Protein AF-A0A6N9DJT8-F1 (afdb_monomer_lite)

Foldseek 3Di:
DFEEEEAEPQPPDDPVCLVVVLLVVVLCCVPPVVVYHYDYLSVVQVVVCPVHHDPDPVSVVVSVVVSVVSLLPGQEYEYEYLACDPVNVVSVVVSVVHPHQAYEYEHEPVSVVPHPPDPVVVVVVPDPRYHYYYDYVVSSVNDPPPD

Structure (mmCIF, N/CA/C/O backbone):
data_AF-A0A6N9DJT8-F1
#
_entry.id   AF-A0A6N9DJT8-F1
#
loop_
_atom_site.group_PDB
_atom_site.id
_atom_site.type_symbol
_atom_site.label_atom_id
_atom_site.label_alt_id
_atom_site.label_comp_id
_atom_site.label_asym_id
_atom_site.label_entity_id
_atom_site.label_seq_id
_atom_site.pdbx_PDB_ins_code
_atom_site.Cartn_x
_atom_site.Cartn_y
_atom_site.Cartn_z
_atom_site.occupancy
_atom_site.B_iso_or_equiv
_atom_site.auth_seq_id
_atom_site.auth_comp_id
_atom_site.auth_asym_id
_atom_site.auth_atom_id
_atom_site.pdbx_PDB_model_num
ATOM 1 N N . MET A 1 1 ? -11.406 -13.172 7.571 1.00 85.88 1 MET A N 1
ATOM 2 C CA . MET A 1 1 ? -10.216 -12.304 7.675 1.00 85.88 1 MET A CA 1
ATOM 3 C C . MET A 1 1 ? -10.362 -11.208 6.632 1.00 85.88 1 MET A C 1
ATOM 5 O O . MET A 1 1 ? -10.721 -11.556 5.513 1.00 85.88 1 MET A O 1
ATOM 9 N N . LYS A 1 2 ? -10.210 -9.926 6.994 1.00 93.69 2 LYS A N 1
ATOM 10 C CA . LYS A 1 2 ? -10.339 -8.815 6.030 1.00 93.69 2 LYS A CA 1
ATOM 11 C C . LYS A 1 2 ? -9.123 -8.777 5.111 1.00 93.69 2 LYS A C 1
ATOM 13 O O . LYS A 1 2 ? -8.005 -8.956 5.590 1.00 93.69 2 LYS A O 1
ATOM 18 N N . ARG A 1 3 ? -9.355 -8.549 3.820 1.00 96.12 3 ARG A N 1
ATOM 19 C CA . ARG A 1 3 ? -8.317 -8.419 2.794 1.00 96.12 3 ARG A CA 1
ATOM 20 C C . ARG A 1 3 ? -7.963 -6.953 2.616 1.00 96.12 3 ARG A C 1
ATOM 22 O O . ARG A 1 3 ? -8.839 -6.136 2.332 1.00 96.12 3 ARG A O 1
ATOM 29 N N . VAL A 1 4 ? -6.688 -6.632 2.778 1.00 94.94 4 VAL A N 1
ATOM 30 C CA . VAL A 1 4 ? -6.171 -5.270 2.686 1.00 94.94 4 VAL A CA 1
ATOM 31 C C . VAL A 1 4 ? -5.173 -5.172 1.550 1.00 94.94 4 VAL A C 1
ATOM 33 O O . VAL A 1 4 ? -4.179 -5.898 1.519 1.00 94.94 4 VAL A O 1
ATOM 36 N N . TYR A 1 5 ? -5.392 -4.205 0.667 1.00 92.19 5 TYR A N 1
ATOM 37 C CA . TYR A 1 5 ? -4.366 -3.743 -0.256 1.00 92.19 5 TYR A CA 1
ATOM 38 C C . TYR A 1 5 ? -3.589 -2.598 0.397 1.00 92.19 5 TYR A C 1
ATOM 40 O O . TYR A 1 5 ? -4.166 -1.550 0.686 1.00 92.19 5 TYR A O 1
ATOM 48 N N . LEU A 1 6 ? -2.290 -2.778 0.641 1.00 90.44 6 LEU A N 1
ATOM 49 C CA . LEU A 1 6 ? -1.404 -1.738 1.167 1.00 90.44 6 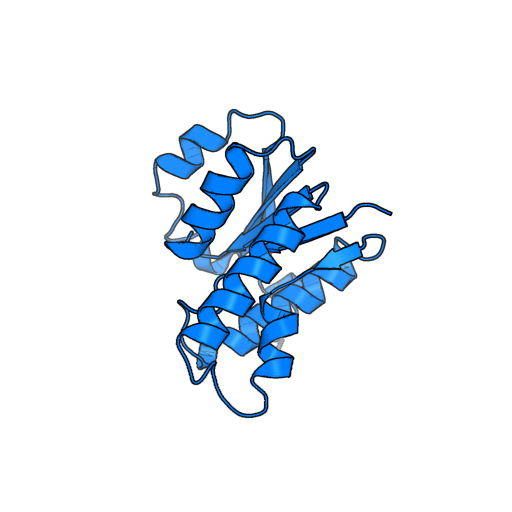LEU A CA 1
ATOM 50 C C . LEU A 1 6 ? -0.614 -1.093 0.020 1.00 90.44 6 LEU A C 1
ATOM 52 O O . LEU A 1 6 ? 0.435 -1.597 -0.382 1.00 90.44 6 LEU A O 1
ATOM 56 N N . ALA A 1 7 ? -1.123 0.025 -0.489 1.00 83.38 7 ALA A N 1
ATOM 57 C CA . ALA A 1 7 ? -0.527 0.824 -1.552 1.00 83.38 7 ALA A CA 1
ATOM 58 C C . ALA A 1 7 ? 0.638 1.683 -1.043 1.00 83.38 7 ALA A C 1
ATOM 60 O O . ALA A 1 7 ? 0.524 2.370 -0.025 1.00 83.38 7 ALA A O 1
ATOM 61 N N . THR A 1 8 ? 1.733 1.702 -1.803 1.00 77.38 8 THR A N 1
ATOM 62 C CA . THR A 1 8 ? 2.935 2.504 -1.524 1.00 77.38 8 THR A CA 1
ATOM 63 C C . THR A 1 8 ? 3.670 2.866 -2.809 1.00 77.38 8 THR A C 1
ATOM 65 O O . THR A 1 8 ? 3.669 2.069 -3.751 1.00 77.38 8 THR A O 1
ATOM 68 N N . PRO A 1 9 ? 4.393 3.993 -2.851 1.00 66.38 9 PRO A N 1
ATOM 69 C CA . PRO A 1 9 ? 5.170 4.367 -4.023 1.00 66.38 9 PRO A CA 1
ATOM 70 C C . PRO A 1 9 ? 6.478 3.574 -4.085 1.00 66.38 9 PRO A C 1
ATOM 72 O O . PRO A 1 9 ? 7.450 3.967 -3.453 1.00 66.38 9 PRO A O 1
ATOM 75 N N . ILE A 1 10 ? 6.542 2.472 -4.838 1.00 64.00 10 ILE A N 1
ATOM 76 C CA . ILE A 1 10 ? 7.817 1.743 -4.998 1.00 64.00 10 ILE A CA 1
ATOM 77 C C . ILE A 1 10 ? 8.560 2.083 -6.295 1.00 64.00 10 ILE A C 1
ATOM 79 O O . ILE A 1 10 ? 9.787 2.155 -6.311 1.00 64.00 10 ILE A O 1
ATOM 83 N N . THR A 1 11 ? 7.840 2.356 -7.385 1.00 60.59 11 THR A N 1
ATOM 84 C CA . THR A 1 11 ? 8.452 2.612 -8.700 1.00 60.59 11 THR A CA 1
ATOM 85 C C . THR A 1 11 ? 8.897 4.061 -8.887 1.00 60.59 11 THR A C 1
ATOM 87 O O . THR A 1 11 ? 9.850 4.315 -9.615 1.00 60.59 11 THR A O 1
ATOM 90 N N . SER A 1 12 ? 8.250 5.008 -8.203 1.00 56.66 12 SER A N 1
ATOM 91 C CA . SER A 1 12 ? 8.488 6.452 -8.340 1.00 56.66 12 SER A CA 1
ATOM 92 C C . SER A 1 12 ? 9.453 7.040 -7.304 1.00 56.66 12 SER A C 1
ATOM 94 O O . SER A 1 12 ? 9.646 8.253 -7.281 1.00 56.66 12 SER A O 1
ATOM 96 N N . VAL A 1 13 ? 10.023 6.214 -6.423 1.00 60.72 13 VAL A N 1
ATOM 97 C CA . VAL A 1 13 ? 10.958 6.647 -5.372 1.00 60.72 13 VAL A CA 1
ATOM 98 C C . VAL A 1 13 ? 12.381 6.162 -5.667 1.00 60.72 13 VAL A C 1
ATOM 100 O O . VAL A 1 13 ? 12.546 5.058 -6.209 1.00 60.72 13 VAL A O 1
ATOM 103 N N . PRO A 1 14 ? 13.411 6.950 -5.297 1.00 63.53 14 PRO A N 1
ATOM 104 C CA . PRO A 1 14 ? 14.802 6.519 -5.377 1.00 63.53 14 PRO A CA 1
ATOM 105 C C . PRO A 1 14 ? 15.029 5.202 -4.632 1.00 63.53 14 PRO A C 1
ATOM 107 O O . PRO A 1 14 ? 14.429 4.963 -3.585 1.00 63.53 14 PRO A O 1
ATOM 110 N N . GLU A 1 15 ? 15.941 4.371 -5.133 1.00 67.38 15 GLU A N 1
ATOM 111 C CA . GLU A 1 15 ? 16.289 3.079 -4.525 1.00 67.38 15 GLU A CA 1
ATOM 112 C C . GLU A 1 15 ? 16.686 3.209 -3.047 1.00 67.38 15 GLU A C 1
ATOM 114 O O . GLU A 1 15 ? 16.226 2.438 -2.206 1.00 67.38 15 GLU A O 1
ATOM 119 N N . THR A 1 16 ? 17.423 4.271 -2.707 1.00 65.62 16 THR A N 1
ATOM 120 C CA . THR A 1 16 ? 17.825 4.611 -1.333 1.00 65.62 16 THR A CA 1
ATOM 121 C C . THR A 1 16 ? 16.647 4.831 -0.377 1.00 65.62 16 THR A C 1
ATOM 123 O O . THR A 1 16 ? 16.818 4.732 0.834 1.00 65.62 16 THR A O 1
ATOM 126 N N . GLN A 1 17 ? 15.447 5.108 -0.896 1.00 69.50 17 GLN A N 1
ATOM 127 C CA . GLN A 1 17 ? 14.220 5.285 -0.114 1.00 69.50 17 GLN A CA 1
ATOM 128 C C . GLN A 1 17 ? 13.315 4.042 -0.126 1.00 69.50 17 GLN A C 1
ATOM 130 O O . GLN A 1 17 ? 12.467 3.906 0.759 1.00 69.50 17 GLN A O 1
ATOM 135 N N . ARG A 1 18 ? 13.500 3.108 -1.072 1.00 73.81 18 ARG A N 1
ATOM 136 C CA . ARG A 1 18 ? 12.674 1.889 -1.189 1.00 73.81 18 ARG A CA 1
ATOM 137 C C . ARG A 1 18 ? 12.787 1.006 0.045 1.00 73.81 18 ARG A C 1
ATOM 139 O O . ARG A 1 18 ? 11.766 0.610 0.596 1.00 73.81 18 ARG A O 1
ATOM 146 N N . GLN A 1 19 ? 14.005 0.779 0.534 1.00 75.19 19 GLN A N 1
ATOM 147 C CA . GLN A 1 19 ? 14.235 -0.032 1.735 1.00 75.19 19 GLN A CA 1
ATOM 148 C C . GLN A 1 19 ? 13.543 0.554 2.973 1.00 75.19 19 GLN A C 1
ATOM 150 O O . GLN A 1 19 ? 12.990 -0.181 3.790 1.00 75.19 19 GLN A O 1
ATOM 155 N N . THR A 1 20 ? 13.522 1.882 3.101 1.00 76.12 20 THR A N 1
ATOM 156 C CA . THR A 1 20 ? 12.803 2.573 4.178 1.00 76.12 20 THR A CA 1
ATOM 157 C C . THR A 1 20 ? 11.295 2.344 4.074 1.00 76.12 20 THR A C 1
ATOM 159 O O . THR A 1 20 ? 10.658 2.002 5.067 1.00 76.12 20 THR A O 1
ATOM 162 N N . ILE A 1 21 ? 10.728 2.452 2.869 1.00 77.56 21 ILE A N 1
ATOM 163 C CA . ILE A 1 21 ? 9.299 2.208 2.620 1.00 77.56 21 ILE A CA 1
ATOM 164 C C . ILE A 1 21 ? 8.924 0.751 2.907 1.00 77.56 21 ILE A C 1
ATOM 166 O O . ILE A 1 21 ? 7.918 0.501 3.567 1.00 77.56 21 ILE A O 1
ATOM 170 N N . VAL A 1 22 ? 9.740 -0.212 2.476 1.00 81.31 22 VAL A N 1
ATOM 171 C CA . VAL A 1 22 ? 9.521 -1.642 2.749 1.00 81.31 22 VAL A CA 1
ATOM 172 C C . VAL A 1 22 ? 9.532 -1.915 4.255 1.00 81.31 22 VAL A C 1
ATOM 174 O O . VAL A 1 22 ? 8.623 -2.568 4.771 1.00 81.31 22 VAL A O 1
ATOM 177 N N . ARG A 1 23 ? 10.493 -1.343 4.996 1.00 80.44 23 ARG A N 1
ATOM 178 C CA . ARG A 1 23 ? 10.528 -1.431 6.468 1.00 80.44 23 ARG A CA 1
ATOM 179 C C . ARG A 1 23 ? 9.257 -0.875 7.110 1.00 80.44 23 ARG A C 1
ATOM 181 O O . ARG A 1 23 ? 8.730 -1.486 8.037 1.00 80.44 23 ARG A O 1
ATOM 188 N N . TRP A 1 24 ? 8.727 0.237 6.603 1.00 81.75 24 TRP A N 1
ATOM 189 C CA . TRP A 1 24 ? 7.461 0.797 7.087 1.00 81.75 24 TRP A CA 1
ATOM 190 C C . TRP A 1 24 ? 6.266 -0.094 6.797 1.00 81.75 24 TRP A C 1
ATOM 192 O O . TRP A 1 24 ? 5.404 -0.236 7.659 1.00 81.75 24 TRP A O 1
ATOM 202 N N . CYS A 1 25 ? 6.222 -0.717 5.620 1.00 86.00 25 CYS A N 1
ATOM 203 C CA . CYS A 1 25 ? 5.174 -1.675 5.287 1.00 86.00 25 CYS A CA 1
ATOM 204 C C . CYS A 1 25 ? 5.178 -2.839 6.276 1.00 86.00 25 CYS A C 1
ATOM 206 O O . CYS A 1 25 ? 4.137 -3.151 6.846 1.00 86.00 25 CYS A O 1
ATOM 208 N N . HIS A 1 26 ? 6.348 -3.428 6.542 1.00 88.19 26 HIS A N 1
ATOM 209 C CA . HIS A 1 26 ? 6.476 -4.505 7.523 1.00 88.19 26 HIS A CA 1
ATOM 210 C C . HIS A 1 26 ? 6.012 -4.076 8.913 1.00 88.19 26 HIS A C 1
ATOM 212 O O . HIS A 1 26 ? 5.190 -4.765 9.516 1.00 88.19 26 HIS A O 1
ATOM 218 N N . TRP A 1 27 ? 6.482 -2.925 9.398 1.00 87.19 27 TRP A N 1
ATOM 219 C CA . TRP A 1 27 ? 6.070 -2.408 10.700 1.00 87.19 27 TRP A CA 1
ATOM 220 C C . TRP A 1 27 ? 4.555 -2.175 10.768 1.00 87.19 27 TRP A C 1
ATOM 222 O O . TRP A 1 27 ? 3.908 -2.594 11.727 1.00 87.19 27 TRP A O 1
ATOM 232 N N . TYR A 1 28 ? 3.970 -1.546 9.746 1.00 86.75 28 TYR A N 1
ATOM 233 C CA . TYR A 1 28 ? 2.544 -1.226 9.728 1.00 86.75 28 TYR A CA 1
ATOM 234 C C . TYR A 1 28 ? 1.680 -2.486 9.673 1.00 86.75 28 TYR A C 1
ATOM 236 O O . TYR A 1 28 ? 0.687 -2.585 10.390 1.00 86.75 28 TYR A O 1
ATOM 244 N N . ILE A 1 29 ? 2.088 -3.481 8.883 1.00 91.06 29 ILE A N 1
ATOM 245 C CA . ILE A 1 29 ? 1.417 -4.781 8.839 1.00 91.06 29 ILE A CA 1
ATOM 246 C C . ILE A 1 29 ? 1.442 -5.433 10.223 1.00 91.06 29 ILE A C 1
ATOM 248 O O . ILE A 1 29 ? 0.399 -5.840 10.722 1.00 91.06 29 ILE A O 1
ATOM 252 N N . GLN A 1 30 ? 2.605 -5.462 10.875 1.00 90.12 30 GLN A N 1
ATOM 253 C CA . GLN A 1 30 ? 2.772 -6.089 12.188 1.00 90.12 30 GLN A CA 1
ATOM 254 C C . GLN A 1 30 ? 1.991 -5.393 13.309 1.00 90.12 30 GLN A C 1
ATOM 256 O O . GLN A 1 30 ? 1.521 -6.069 14.217 1.00 90.12 30 GLN A O 1
ATOM 261 N N . ASN A 1 31 ? 1.858 -4.065 13.271 1.00 86.25 31 ASN A N 1
ATOM 262 C CA . ASN A 1 31 ? 1.291 -3.301 14.388 1.00 86.25 31 ASN A CA 1
ATOM 263 C C . ASN A 1 31 ? -0.166 -2.872 14.174 1.00 86.25 31 ASN A C 1
ATOM 265 O O . ASN A 1 31 ? -0.888 -2.670 15.147 1.00 86.25 31 ASN A O 1
ATOM 269 N N . ALA A 1 32 ? -0.610 -2.715 12.924 1.00 85.38 32 ALA A N 1
ATOM 270 C CA . ALA A 1 32 ? -1.939 -2.189 12.605 1.00 85.38 32 ALA A CA 1
ATOM 271 C C . ALA A 1 32 ? -2.820 -3.154 11.801 1.00 85.38 32 ALA A C 1
ATOM 273 O O . ALA A 1 32 ? -4.030 -2.933 11.739 1.00 85.38 32 ALA A O 1
ATOM 274 N N . LEU A 1 33 ? -2.241 -4.187 11.176 1.00 90.88 33 LEU A N 1
ATOM 275 C CA . LEU A 1 33 ? -2.952 -5.132 10.304 1.00 90.88 33 LEU A CA 1
ATOM 276 C C . LEU A 1 33 ? -2.637 -6.604 10.637 1.00 90.88 33 LEU A C 1
ATOM 278 O O . LEU A 1 33 ? -2.776 -7.463 9.770 1.00 90.88 33 LEU A O 1
ATOM 282 N N . ALA A 1 34 ? -2.197 -6.902 11.864 1.00 89.69 34 ALA A N 1
ATOM 283 C CA . ALA A 1 34 ? -1.681 -8.222 12.250 1.00 89.69 34 ALA A CA 1
ATOM 284 C C . ALA A 1 34 ? -2.691 -9.371 12.068 1.00 89.69 34 ALA A C 1
ATOM 286 O O . ALA A 1 34 ? -2.301 -10.521 11.884 1.00 89.69 34 ALA A O 1
ATOM 287 N N . ASP A 1 35 ? -3.984 -9.061 12.126 1.00 92.94 35 ASP A N 1
ATOM 288 C CA . ASP A 1 35 ? -5.112 -9.982 11.997 1.00 92.94 35 ASP A CA 1
ATOM 289 C C . ASP A 1 35 ? -5.763 -9.953 10.601 1.00 92.94 35 ASP A C 1
ATOM 291 O O . ASP A 1 35 ? -6.863 -10.482 10.410 1.00 92.94 35 ASP A O 1
ATOM 295 N N . LYS A 1 36 ? -5.108 -9.322 9.619 1.00 94.25 36 LYS A N 1
ATOM 296 C CA . LYS A 1 36 ? -5.628 -9.130 8.262 1.00 94.25 36 LYS A CA 1
ATOM 297 C C . LYS A 1 36 ? -4.798 -9.875 7.218 1.00 94.25 36 LYS A C 1
ATOM 299 O O . LYS A 1 36 ? -3.613 -10.136 7.400 1.00 94.25 36 LYS A O 1
ATOM 304 N N . ASP A 1 37 ? -5.434 -10.184 6.091 1.00 95.56 37 ASP A N 1
ATOM 305 C CA . ASP A 1 37 ? -4.754 -10.696 4.900 1.00 95.56 37 ASP A CA 1
ATOM 306 C C . ASP A 1 37 ? -4.241 -9.507 4.088 1.00 95.56 37 ASP A C 1
ATOM 308 O O . ASP A 1 37 ? -5.038 -8.793 3.475 1.00 95.56 37 ASP A O 1
ATOM 312 N N . VAL A 1 38 ? -2.936 -9.236 4.130 1.00 94.69 38 VAL A N 1
ATOM 313 C CA . VAL A 1 38 ? -2.368 -8.027 3.524 1.00 94.69 38 VAL A CA 1
ATOM 314 C C . VAL A 1 38 ? -1.589 -8.357 2.262 1.00 94.69 38 VAL A C 1
ATOM 316 O O . VAL A 1 38 ? -0.587 -9.070 2.297 1.00 94.69 38 VAL A O 1
ATOM 319 N N . PHE A 1 39 ? -1.988 -7.742 1.151 1.00 92.75 39 PHE A N 1
ATOM 320 C CA . PHE A 1 39 ? -1.157 -7.653 -0.040 1.00 92.75 39 PHE A CA 1
ATOM 321 C C . PHE A 1 39 ? -0.454 -6.295 -0.082 1.00 92.75 39 PHE A C 1
ATOM 323 O O . PHE A 1 39 ? -1.104 -5.252 -0.102 1.00 92.75 39 PHE A O 1
ATOM 330 N N . CYS A 1 40 ? 0.878 -6.306 -0.121 1.00 89.50 40 CYS A N 1
ATOM 331 C CA . CYS A 1 40 ? 1.693 -5.103 -0.246 1.00 89.50 40 CYS A CA 1
ATOM 332 C C . CYS A 1 40 ? 2.636 -5.239 -1.452 1.00 89.50 40 CYS A C 1
ATOM 334 O O . CYS A 1 40 ? 3.612 -5.993 -1.366 1.00 89.50 40 CYS A O 1
ATOM 336 N N . PRO A 1 41 ? 2.391 -4.506 -2.558 1.00 83.94 41 PRO A N 1
ATOM 337 C CA . PRO A 1 41 ? 3.266 -4.504 -3.725 1.00 83.94 41 PRO A CA 1
ATOM 338 C C . PRO A 1 41 ? 4.722 -4.217 -3.368 1.00 83.94 41 PRO A C 1
ATOM 340 O O . PRO A 1 41 ? 5.618 -4.829 -3.938 1.00 83.94 41 PRO A O 1
ATOM 343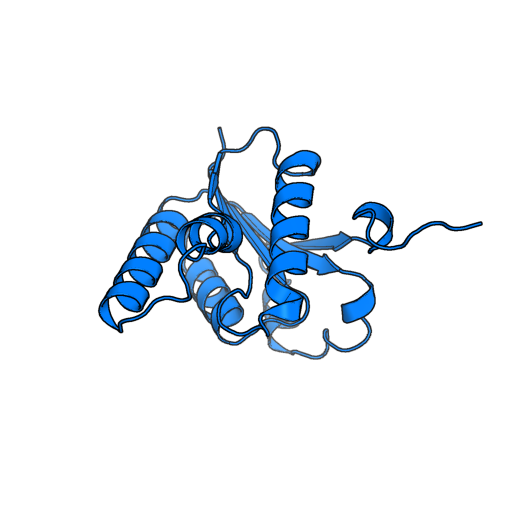 N N . ALA A 1 42 ? 4.973 -3.318 -2.410 1.00 81.00 42 ALA A N 1
ATOM 344 C CA . ALA A 1 42 ? 6.340 -2.979 -2.056 1.00 81.00 42 ALA A CA 1
ATOM 345 C C . ALA A 1 42 ? 7.133 -4.181 -1.538 1.00 81.00 42 ALA A C 1
ATOM 347 O O . ALA A 1 42 ? 8.257 -4.388 -1.969 1.00 81.00 42 ALA A O 1
ATOM 348 N N . ILE A 1 43 ? 6.536 -5.003 -0.675 1.00 85.75 43 ILE A N 1
ATOM 349 C CA . ILE A 1 43 ? 7.187 -6.198 -0.120 1.00 85.75 43 ILE A CA 1
ATOM 350 C C . ILE A 1 43 ? 7.276 -7.315 -1.175 1.00 85.75 43 ILE A C 1
ATOM 352 O O . ILE A 1 43 ? 8.318 -7.955 -1.332 1.00 85.75 43 ILE A O 1
ATOM 356 N N . GLU A 1 44 ? 6.193 -7.542 -1.926 1.00 82.62 44 GLU A N 1
ATOM 357 C CA . GLU A 1 44 ? 6.139 -8.572 -2.976 1.00 82.62 44 GLU A CA 1
ATOM 358 C C . GLU A 1 44 ? 7.194 -8.326 -4.0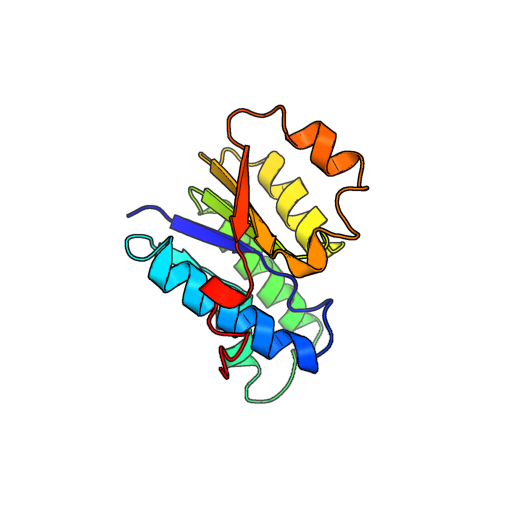64 1.00 82.62 44 GLU A C 1
ATOM 36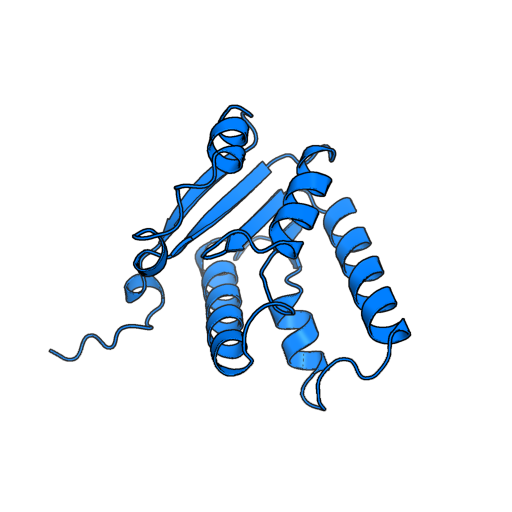0 O O . GLU A 1 44 ? 7.806 -9.267 -4.566 1.00 82.62 44 GLU A O 1
ATOM 365 N N . TYR A 1 45 ? 7.409 -7.064 -4.442 1.00 75.12 45 TYR A N 1
ATOM 366 C CA . TYR A 1 45 ? 8.322 -6.723 -5.528 1.00 75.12 45 TYR A CA 1
ATOM 367 C C . TYR A 1 45 ? 9.737 -6.384 -5.056 1.00 75.12 45 TYR A C 1
ATOM 369 O O . TYR A 1 45 ? 10.661 -6.613 -5.825 1.00 75.12 45 TYR A O 1
ATOM 377 N N . ASP A 1 46 ? 9.951 -5.970 -3.801 1.00 72.06 46 ASP A N 1
ATOM 378 C CA . ASP A 1 46 ? 11.298 -5.910 -3.203 1.00 72.06 46 ASP A CA 1
ATOM 379 C C . ASP A 1 46 ? 11.962 -7.298 -3.202 1.00 72.06 46 ASP A C 1
ATOM 381 O O . ASP A 1 46 ? 13.092 -7.462 -3.656 1.00 72.06 46 ASP A O 1
ATOM 385 N N . THR A 1 47 ? 11.209 -8.337 -2.824 1.00 60.19 47 THR A N 1
ATOM 386 C CA . THR A 1 47 ? 11.697 -9.727 -2.835 1.00 60.19 47 THR A CA 1
ATOM 387 C C . THR A 1 47 ? 11.897 -10.292 -4.245 1.00 60.19 47 THR A C 1
ATOM 389 O O . THR A 1 47 ? 12.852 -11.034 -4.479 1.00 60.19 47 THR A O 1
ATOM 392 N N . ARG A 1 48 ? 11.049 -9.922 -5.217 1.00 59.72 48 ARG A N 1
ATOM 393 C CA . ARG A 1 48 ? 11.226 -10.309 -6.633 1.00 59.72 48 ARG A CA 1
ATOM 394 C C . ARG A 1 48 ? 12.364 -9.561 -7.325 1.00 59.72 48 ARG A C 1
ATOM 396 O O . ARG A 1 48 ? 12.923 -10.086 -8.285 1.00 59.72 48 ARG A O 1
ATOM 403 N N . TRP A 1 49 ? 12.722 -8.372 -6.846 1.00 55.03 49 TRP A N 1
ATOM 404 C CA . TRP A 1 49 ? 13.813 -7.553 -7.382 1.00 55.03 49 TRP A CA 1
ATOM 405 C C . TRP A 1 49 ? 15.139 -7.733 -6.642 1.00 55.03 49 TRP A C 1
ATOM 407 O O . TRP A 1 49 ? 16.092 -7.004 -6.910 1.00 55.03 49 TRP A O 1
ATOM 417 N N . ALA A 1 50 ? 15.260 -8.768 -5.806 1.00 47.66 50 ALA A N 1
ATOM 418 C CA . ALA A 1 50 ? 16.548 -9.216 -5.274 1.00 47.66 50 ALA A CA 1
ATOM 419 C C . ALA A 1 50 ? 17.582 -9.531 -6.386 1.00 47.66 50 ALA A C 1
ATOM 421 O O . ALA A 1 50 ? 18.781 -9.523 -6.124 1.00 47.66 50 ALA A O 1
ATOM 422 N N . ASN A 1 51 ? 17.120 -9.746 -7.629 1.00 47.94 51 ASN A N 1
ATOM 423 C CA . ASN A 1 51 ? 17.939 -9.943 -8.832 1.00 47.94 51 ASN A CA 1
ATOM 424 C C . ASN A 1 51 ? 17.945 -8.731 -9.799 1.00 47.94 51 ASN A C 1
ATOM 426 O O . ASN A 1 51 ? 18.373 -8.871 -10.943 1.00 47.94 51 ASN A O 1
ATOM 430 N N . GLY A 1 52 ? 17.476 -7.554 -9.366 1.00 49.88 52 GLY A N 1
ATOM 431 C CA . GLY A 1 52 ? 17.385 -6.325 -10.168 1.00 49.88 52 GLY A CA 1
ATOM 432 C C . GLY A 1 52 ? 15.941 -5.878 -10.461 1.00 49.88 52 GLY A C 1
ATOM 433 O O . GLY A 1 52 ? 15.005 -6.655 -10.272 1.00 49.88 52 GLY A O 1
ATOM 434 N N . PRO A 1 53 ? 15.730 -4.619 -10.903 1.00 55.38 53 PRO A N 1
ATOM 435 C CA . PRO A 1 53 ? 14.398 -4.088 -11.212 1.00 55.38 53 PRO A CA 1
ATOM 436 C C . PRO A 1 53 ? 13.721 -4.878 -12.341 1.00 55.38 53 PRO A C 1
ATOM 438 O O . PRO A 1 53 ? 14.399 -5.588 -13.079 1.00 55.38 53 PRO A O 1
ATOM 441 N N . ALA A 1 54 ? 12.403 -4.724 -12.508 1.00 61.25 54 ALA A N 1
ATOM 442 C CA . ALA A 1 54 ? 11.684 -5.237 -13.680 1.00 61.25 54 ALA A CA 1
ATOM 443 C C . ALA A 1 54 ? 12.448 -4.876 -14.968 1.00 61.25 54 ALA A C 1
ATOM 445 O O . ALA A 1 54 ? 12.753 -3.704 -15.197 1.00 61.25 54 ALA A O 1
ATOM 446 N N . GLN A 1 55 ? 12.816 -5.890 -15.752 1.00 60.53 55 GLN A N 1
ATOM 447 C CA . GLN A 1 55 ? 13.756 -5.740 -16.867 1.00 60.53 55 GLN A CA 1
ATOM 448 C C . GLN A 1 55 ? 13.027 -5.455 -18.186 1.00 60.53 55 GLN A C 1
ATOM 450 O O . GLN A 1 55 ? 13.644 -4.975 -19.135 1.00 60.53 55 GLN A O 1
ATOM 455 N N . THR A 1 56 ? 11.721 -5.737 -18.250 1.00 71.50 56 THR A N 1
ATOM 456 C CA . THR A 1 56 ? 10.914 -5.629 -19.470 1.00 71.50 56 THR A CA 1
ATOM 457 C C . THR A 1 56 ? 9.586 -4.904 -19.241 1.00 71.50 56 THR A C 1
ATOM 459 O O . THR A 1 56 ? 9.091 -4.793 -18.119 1.00 71.50 56 THR A O 1
ATOM 462 N N . GLU A 1 57 ? 8.991 -4.400 -20.323 1.00 74.31 57 GLU A N 1
ATOM 463 C CA . GLU A 1 57 ? 7.643 -3.818 -20.307 1.00 74.31 57 GLU A CA 1
ATOM 464 C C . GLU A 1 57 ? 6.581 -4.849 -19.886 1.00 74.31 57 GLU A C 1
ATOM 466 O O . GLU A 1 57 ? 5.686 -4.528 -19.103 1.00 74.31 57 GLU A O 1
ATOM 471 N N . ASP A 1 58 ? 6.738 -6.104 -20.311 1.00 74.88 58 ASP A N 1
ATOM 472 C CA . ASP A 1 58 ? 5.854 -7.210 -19.935 1.00 74.88 58 ASP A CA 1
ATOM 473 C C . ASP A 1 58 ? 5.874 -7.475 -18.422 1.00 74.88 58 ASP A C 1
ATOM 475 O O . ASP A 1 58 ? 4.822 -7.702 -17.820 1.00 74.88 58 ASP A O 1
ATOM 479 N N . ASP A 1 59 ? 7.041 -7.366 -17.774 1.00 72.88 59 ASP A N 1
ATOM 480 C CA . ASP A 1 59 ? 7.146 -7.471 -16.314 1.00 72.88 59 ASP A CA 1
ATOM 481 C C . ASP A 1 59 ? 6.336 -6.368 -15.623 1.00 72.88 59 ASP A C 1
ATOM 483 O O . ASP A 1 59 ? 5.626 -6.621 -14.647 1.00 72.88 59 ASP A O 1
ATOM 487 N N . LEU A 1 60 ? 6.416 -5.136 -16.133 1.00 72.50 60 LEU A N 1
ATOM 488 C CA . LEU A 1 60 ? 5.678 -3.996 -15.588 1.00 72.50 60 LEU A CA 1
ATOM 489 C C . LEU A 1 60 ? 4.164 -4.158 -15.778 1.00 72.50 60 LEU A C 1
ATOM 491 O O . LEU A 1 60 ? 3.397 -3.834 -14.866 1.00 72.50 60 LEU A O 1
ATOM 495 N N . ILE A 1 61 ? 3.731 -4.695 -16.921 1.00 76.31 61 ILE A N 1
ATOM 496 C CA . ILE A 1 61 ? 2.325 -5.010 -17.200 1.00 76.31 61 ILE A CA 1
ATOM 497 C C . ILE A 1 61 ? 1.824 -6.105 -16.256 1.00 76.31 61 ILE A C 1
ATOM 499 O O . ILE A 1 61 ? 0.794 -5.925 -15.607 1.00 76.31 61 ILE A O 1
ATOM 503 N N . ALA A 1 62 ? 2.570 -7.199 -16.098 1.00 78.75 62 ALA A N 1
ATOM 504 C CA . ALA A 1 62 ? 2.197 -8.288 -15.200 1.00 78.75 62 ALA A CA 1
ATOM 505 C C . ALA A 1 62 ? 2.114 -7.828 -13.733 1.00 78.75 62 ALA A C 1
ATOM 507 O O . ALA A 1 62 ? 1.207 -8.229 -12.997 1.00 78.75 62 ALA A O 1
ATOM 508 N N . ILE A 1 63 ? 3.034 -6.954 -13.307 1.00 76.75 63 ILE A N 1
ATOM 509 C CA . ILE A 1 63 ? 3.014 -6.314 -11.986 1.00 76.75 63 ILE A CA 1
ATOM 510 C C . ILE A 1 63 ? 1.740 -5.489 -11.807 1.00 76.75 63 ILE A C 1
ATOM 512 O O . ILE A 1 63 ? 1.047 -5.648 -10.799 1.00 76.75 63 ILE A O 1
ATOM 516 N N . ARG A 1 64 ? 1.424 -4.630 -12.783 1.00 78.31 64 ARG A N 1
ATOM 517 C CA . ARG A 1 64 ? 0.221 -3.794 -12.773 1.00 78.31 64 ARG A CA 1
ATOM 518 C C . ARG A 1 64 ? -1.030 -4.657 -12.670 1.00 78.31 64 ARG A C 1
ATOM 520 O O . ARG A 1 64 ? -1.813 -4.462 -11.746 1.00 78.31 64 ARG A O 1
ATOM 527 N N . ASP A 1 65 ? -1.197 -5.616 -13.572 1.00 83.25 65 ASP A N 1
ATOM 528 C CA . ASP A 1 65 ? -2.414 -6.425 -13.669 1.00 83.25 65 ASP A CA 1
ATOM 529 C C . ASP A 1 65 ? -2.640 -7.241 -12.394 1.00 83.25 65 ASP A C 1
ATOM 531 O O . ASP A 1 65 ? -3.757 -7.317 -11.879 1.00 83.25 65 ASP A O 1
ATOM 535 N N . ARG A 1 66 ? -1.566 -7.781 -11.806 1.00 84.94 66 ARG A N 1
ATOM 536 C CA . ARG A 1 66 ? -1.655 -8.479 -10.522 1.00 84.94 66 ARG A CA 1
ATOM 537 C C . ARG A 1 66 ? -2.003 -7.543 -9.370 1.00 84.94 66 ARG A C 1
ATOM 539 O O . ARG A 1 66 ? -2.814 -7.916 -8.522 1.00 84.94 66 ARG A O 1
ATOM 546 N N . SER A 1 67 ? -1.399 -6.358 -9.319 1.00 84.25 67 SER A N 1
ATOM 547 C CA . SER A 1 67 ? -1.727 -5.345 -8.314 1.00 84.25 67 SER A CA 1
ATOM 548 C C . SER A 1 67 ? -3.195 -4.921 -8.407 1.00 84.25 67 SER A C 1
ATOM 550 O O . SER A 1 67 ? -3.878 -4.856 -7.388 1.00 84.25 67 SER A O 1
ATOM 552 N N . TRP A 1 68 ? -3.714 -4.732 -9.620 1.00 84.94 68 TRP A N 1
ATOM 553 C CA . TRP A 1 68 ? -5.108 -4.358 -9.855 1.00 84.94 68 TRP A CA 1
ATOM 554 C C . TRP A 1 68 ? -6.067 -5.475 -9.452 1.00 84.94 68 TRP A C 1
ATOM 556 O O . TRP A 1 68 ? -6.990 -5.229 -8.683 1.00 84.94 68 TRP A O 1
ATOM 566 N N . ALA A 1 69 ? -5.790 -6.720 -9.848 1.00 89.25 69 ALA A N 1
ATOM 567 C CA . ALA A 1 69 ? -6.593 -7.866 -9.427 1.00 89.25 69 ALA A CA 1
ATOM 568 C C . ALA A 1 69 ? -6.628 -8.020 -7.894 1.00 89.25 69 ALA A C 1
ATOM 570 O O . ALA A 1 69 ? -7.662 -8.358 -7.314 1.00 89.25 69 ALA A O 1
ATOM 571 N N . LYS A 1 70 ? -5.504 -7.755 -7.212 1.00 91.56 70 LYS A N 1
ATOM 572 C CA . LYS A 1 70 ? -5.447 -7.766 -5.746 1.00 91.56 70 LYS A CA 1
ATOM 573 C C . LYS A 1 70 ? -6.272 -6.639 -5.133 1.00 91.56 70 LYS A C 1
ATOM 575 O O . LYS A 1 70 ? -7.036 -6.920 -4.209 1.00 91.56 70 LYS A O 1
ATOM 580 N N . LEU A 1 71 ? -6.167 -5.419 -5.657 1.00 87.38 71 LEU A N 1
ATOM 581 C CA . LEU A 1 71 ? -6.966 -4.275 -5.220 1.00 87.38 71 LEU A CA 1
ATOM 582 C C . LEU A 1 71 ? -8.473 -4.511 -5.417 1.00 87.38 71 LEU A C 1
ATOM 584 O O . LEU A 1 71 ? -9.229 -4.325 -4.469 1.00 87.38 71 LEU A O 1
ATOM 588 N N . ASP A 1 72 ? -8.896 -5.009 -6.581 1.00 87.69 72 ASP A N 1
ATOM 589 C CA . ASP A 1 72 ? -10.303 -5.328 -6.882 1.00 87.69 72 ASP A CA 1
ATOM 590 C C . ASP A 1 72 ? -10.886 -6.370 -5.922 1.00 87.69 72 ASP A C 1
ATOM 592 O O . ASP A 1 72 ? -12.063 -6.334 -5.570 1.00 87.69 72 ASP A O 1
ATOM 596 N N . SER A 1 73 ? -10.050 -7.314 -5.487 1.00 91.62 73 SER A N 1
ATOM 597 C CA . SER A 1 73 ? -10.439 -8.352 -4.535 1.00 91.62 73 SER A CA 1
ATOM 598 C C . SER A 1 73 ? -10.316 -7.939 -3.065 1.00 91.62 73 SER A C 1
ATOM 600 O O . SER A 1 73 ? -10.555 -8.776 -2.199 1.00 91.62 73 SER A O 1
ATOM 602 N N . SER A 1 74 ? -9.904 -6.709 -2.756 1.00 92.81 74 SER A N 1
ATOM 603 C CA . SER A 1 74 ? -9.692 -6.263 -1.375 1.00 92.81 74 SER A CA 1
ATOM 604 C C . SER A 1 74 ? -10.958 -5.673 -0.757 1.00 92.81 74 SER A C 1
ATOM 606 O O . SER A 1 74 ? -11.798 -5.104 -1.446 1.00 92.81 74 SER A O 1
ATOM 608 N N . ASP A 1 75 ? -11.080 -5.797 0.563 1.00 93.19 75 ASP A N 1
ATOM 609 C CA . ASP A 1 75 ? -12.170 -5.184 1.330 1.00 93.19 75 ASP A CA 1
ATOM 610 C C . ASP A 1 75 ? -11.785 -3.749 1.747 1.00 93.19 75 ASP A C 1
ATOM 612 O O . ASP A 1 75 ? -12.633 -2.857 1.821 1.00 93.19 75 ASP A O 1
ATOM 616 N N . GLU A 1 76 ? -10.486 -3.518 1.986 1.00 92.19 76 GLU A N 1
ATOM 617 C CA . GLU A 1 76 ? -9.932 -2.229 2.405 1.00 92.19 76 GLU A CA 1
ATOM 618 C C . GLU A 1 76 ? -8.704 -1.832 1.567 1.00 92.19 76 GLU A C 1
ATOM 620 O O . GLU A 1 76 ? -7.868 -2.670 1.214 1.00 92.19 76 GLU A O 1
ATOM 625 N N . LEU A 1 77 ? -8.549 -0.531 1.316 1.00 87.50 77 LEU A N 1
ATOM 626 C CA . LEU A 1 77 ? -7.329 0.066 0.768 1.00 87.50 77 LEU A CA 1
ATOM 627 C C . LEU A 1 77 ? -6.620 0.863 1.859 1.00 87.50 77 LEU A C 1
ATOM 629 O O . LEU A 1 77 ? -7.192 1.774 2.443 1.00 87.50 77 LEU A O 1
ATOM 633 N N . HIS A 1 78 ? -5.348 0.585 2.094 1.00 87.81 78 HIS A N 1
ATOM 634 C CA . HIS A 1 78 ? -4.486 1.414 2.925 1.00 87.81 78 HIS A CA 1
ATOM 635 C C . HIS A 1 78 ? -3.415 2.040 2.038 1.00 87.81 78 HIS A C 1
ATOM 637 O O . HIS A 1 78 ? -2.693 1.334 1.348 1.00 87.81 78 HIS A O 1
ATOM 643 N N . VAL A 1 79 ? -3.300 3.363 2.041 1.00 80.12 79 VAL A N 1
ATOM 644 C CA . VAL A 1 79 ? -2.307 4.107 1.265 1.00 80.12 79 VAL A CA 1
ATOM 645 C C . VAL A 1 79 ? -1.266 4.656 2.223 1.00 80.12 79 VAL A C 1
ATOM 647 O O . VAL A 1 79 ? -1.536 5.591 2.975 1.00 80.12 79 VAL A O 1
ATOM 650 N N . LEU A 1 80 ? -0.073 4.073 2.195 1.00 77.50 80 LEU A N 1
ATOM 651 C CA . LEU A 1 80 ? 1.067 4.508 2.989 1.00 77.50 80 LEU A CA 1
ATOM 652 C C . LEU A 1 80 ? 1.957 5.385 2.110 1.00 77.50 80 LEU A C 1
ATOM 654 O O . LEU A 1 80 ? 2.668 4.907 1.225 1.00 77.50 80 LEU A O 1
ATOM 658 N N . HIS A 1 81 ? 1.842 6.704 2.295 1.00 67.56 81 HIS A N 1
ATOM 659 C CA . HIS A 1 81 ? 2.442 7.651 1.364 1.00 67.56 81 HIS A CA 1
ATOM 660 C C . HIS A 1 81 ? 2.854 8.986 2.013 1.00 67.56 81 HIS A C 1
ATOM 662 O O . HIS A 1 81 ? 2.024 9.637 2.644 1.00 67.56 81 HIS A O 1
ATOM 668 N N . PRO A 1 82 ? 4.100 9.462 1.804 1.00 51.44 82 PRO A N 1
ATOM 669 C CA . PRO A 1 82 ? 4.538 10.783 2.273 1.00 51.44 82 PRO A CA 1
ATOM 670 C C . PRO A 1 82 ? 4.061 11.967 1.400 1.00 51.44 82 PRO A C 1
ATOM 672 O O . PRO A 1 82 ? 3.773 13.039 1.925 1.00 51.44 82 PRO A O 1
ATOM 675 N N . ASP A 1 83 ? 3.958 11.778 0.078 1.00 52.47 83 ASP A N 1
ATOM 676 C CA . ASP A 1 83 ? 3.429 12.752 -0.896 1.00 52.47 83 ASP A CA 1
ATOM 677 C C . ASP A 1 83 ? 2.736 12.067 -2.075 1.00 52.47 83 ASP A C 1
ATOM 679 O O . ASP A 1 83 ? 3.478 11.598 -2.921 1.00 52.47 83 ASP A O 1
ATOM 683 N N . LEU A 1 84 ? 1.396 11.930 -2.117 1.00 51.66 84 LEU A N 1
ATOM 684 C CA . LEU A 1 84 ? 0.651 11.171 -3.152 1.00 51.66 84 LEU A CA 1
ATOM 685 C C . LEU A 1 84 ? 1.314 11.265 -4.539 1.00 51.66 84 LEU A C 1
ATOM 687 O O . LEU A 1 84 ? 1.048 12.179 -5.320 1.00 51.66 84 LEU A O 1
ATOM 691 N N . SER A 1 85 ? 2.179 10.299 -4.840 1.00 52.88 85 SER A N 1
ATOM 692 C CA . SER A 1 85 ? 2.866 10.233 -6.119 1.00 52.88 85 SER A CA 1
ATOM 693 C C . SER A 1 85 ? 1.823 9.955 -7.189 1.00 52.88 85 SER A C 1
ATOM 695 O O . SER A 1 85 ? 0.741 9.443 -6.894 1.00 52.88 85 SER A O 1
ATOM 697 N N . THR A 1 86 ? 2.136 10.253 -8.448 1.00 56.53 86 THR A N 1
ATOM 698 C CA . THR A 1 86 ? 1.206 10.041 -9.563 1.00 56.53 86 THR A CA 1
ATOM 699 C C . THR A 1 86 ? 0.597 8.635 -9.554 1.00 56.53 86 THR A C 1
ATOM 701 O O . THR A 1 86 ? -0.607 8.500 -9.742 1.00 56.53 86 THR A O 1
ATOM 704 N N . ASN A 1 87 ? 1.383 7.603 -9.230 1.00 58.56 87 ASN A N 1
ATOM 705 C CA . ASN A 1 87 ? 0.911 6.216 -9.188 1.00 58.56 87 ASN A CA 1
ATOM 706 C C . ASN A 1 87 ? -0.014 5.937 -7.998 1.00 58.56 87 ASN A C 1
ATOM 708 O O . ASN A 1 87 ? -1.069 5.340 -8.180 1.00 58.56 87 ASN A O 1
ATOM 712 N N . ALA A 1 88 ? 0.312 6.431 -6.803 1.00 59.75 88 ALA A N 1
ATOM 713 C CA . ALA A 1 88 ? -0.569 6.282 -5.647 1.00 59.75 88 ALA A CA 1
ATOM 714 C C . ALA A 1 88 ? -1.856 7.103 -5.790 1.00 59.75 88 ALA A C 1
ATOM 716 O O . ALA A 1 88 ? -2.907 6.685 -5.321 1.00 59.75 88 ALA A O 1
ATOM 717 N N . ALA A 1 89 ? -1.801 8.249 -6.474 1.00 60.44 89 ALA A N 1
ATOM 718 C CA . ALA A 1 89 ? -2.982 9.021 -6.837 1.00 60.44 89 ALA A CA 1
ATOM 719 C C . ALA A 1 89 ? -3.857 8.290 -7.872 1.00 60.44 89 ALA A C 1
ATOM 721 O O . ALA A 1 89 ? -5.079 8.416 -7.811 1.00 60.44 89 ALA A O 1
ATOM 722 N N . ILE A 1 90 ? -3.257 7.520 -8.791 1.00 61.84 90 ILE A N 1
ATOM 723 C CA . ILE A 1 90 ? -3.974 6.655 -9.743 1.00 61.84 90 ILE A CA 1
ATOM 724 C C . ILE A 1 90 ? -4.638 5.486 -9.011 1.00 61.84 90 ILE A C 1
ATOM 726 O O . ILE A 1 90 ? -5.839 5.298 -9.173 1.00 61.84 90 ILE A O 1
ATOM 730 N N . GLU A 1 91 ? -3.903 4.741 -8.179 1.00 63.28 91 GLU A N 1
ATOM 731 C CA . GLU A 1 91 ? -4.460 3.632 -7.386 1.00 63.28 91 GLU A CA 1
ATOM 732 C C . GLU A 1 91 ? -5.563 4.123 -6.446 1.00 63.28 91 GLU A C 1
ATOM 734 O O . GLU A 1 91 ? -6.639 3.535 -6.380 1.00 63.28 91 GLU A O 1
ATOM 739 N N . PHE A 1 92 ? -5.332 5.253 -5.776 1.00 66.00 92 PHE A N 1
ATOM 740 C CA . PHE A 1 92 ? -6.334 5.901 -4.946 1.00 66.00 92 PHE A CA 1
ATOM 741 C C . PHE A 1 92 ? -7.556 6.314 -5.781 1.00 66.00 92 PHE A C 1
ATOM 743 O O . PHE A 1 92 ? -8.682 5.999 -5.414 1.00 66.00 92 PHE A O 1
ATOM 750 N N . GLY A 1 93 ? -7.362 6.984 -6.921 1.00 63.34 93 GLY A N 1
ATOM 751 C CA . GLY A 1 93 ? -8.451 7.405 -7.808 1.00 63.34 93 GLY A CA 1
ATOM 752 C C . GLY A 1 93 ? -9.282 6.235 -8.338 1.00 63.34 93 GLY A C 1
ATOM 753 O O . GLY A 1 93 ? -10.507 6.325 -8.360 1.00 63.34 93 GLY A O 1
ATOM 754 N N . TYR A 1 94 ? -8.629 5.131 -8.699 1.00 66.94 94 TYR A N 1
ATOM 755 C CA . TYR A 1 94 ? -9.279 3.886 -9.094 1.00 66.94 94 TYR A CA 1
ATOM 756 C C . TYR A 1 94 ? -10.089 3.289 -7.936 1.00 66.94 94 TYR A C 1
ATOM 758 O O . TYR A 1 94 ? -11.283 3.028 -8.077 1.00 66.94 94 TYR A O 1
ATOM 766 N N . ALA A 1 95 ? -9.486 3.193 -6.751 1.00 66.69 95 ALA A N 1
ATOM 767 C CA . ALA A 1 95 ? -10.141 2.698 -5.547 1.00 66.69 95 ALA A CA 1
ATOM 768 C C . ALA A 1 95 ? -11.361 3.525 -5.118 1.00 66.69 95 ALA A C 1
ATOM 770 O O . ALA A 1 95 ? -12.303 2.979 -4.553 1.00 66.69 95 ALA A O 1
ATOM 771 N N . MET A 1 96 ? -11.406 4.824 -5.433 1.00 67.06 96 MET A N 1
ATOM 772 C CA . MET A 1 96 ? -12.592 5.651 -5.180 1.00 67.06 96 MET A CA 1
ATOM 773 C C . MET A 1 96 ? -13.818 5.257 -6.018 1.00 67.06 96 MET A C 1
ATOM 775 O O . MET A 1 96 ? -14.930 5.669 -5.660 1.00 67.06 96 MET A O 1
ATOM 779 N N . GLY A 1 97 ? -13.613 4.533 -7.124 1.00 66.94 97 GLY A N 1
ATOM 780 C CA . GLY A 1 97 ? -14.659 3.930 -7.951 1.00 66.94 97 GLY A CA 1
ATOM 781 C C . GLY A 1 97 ? -15.024 2.501 -7.541 1.00 66.94 97 GLY A C 1
ATOM 782 O O . GLY A 1 97 ? -16.040 1.985 -8.002 1.00 66.94 97 GLY A O 1
ATOM 783 N N . LEU A 1 98 ? -14.237 1.878 -6.661 1.00 73.38 98 LEU A N 1
ATOM 784 C CA . LEU A 1 98 ? -14.524 0.562 -6.102 1.00 73.38 98 LEU A CA 1
ATOM 785 C C . LEU A 1 98 ? -15.456 0.677 -4.891 1.00 73.38 98 LEU A C 1
ATOM 787 O O . LEU A 1 98 ? -15.456 1.674 -4.166 1.00 73.38 98 LEU A O 1
ATOM 791 N N . ASN A 1 99 ? -16.227 -0.379 -4.635 1.00 79.62 99 ASN A N 1
ATOM 792 C CA . ASN A 1 99 ? -17.076 -0.478 -3.449 1.00 79.62 99 ASN A CA 1
ATOM 793 C C . ASN A 1 99 ? -16.283 -1.013 -2.244 1.00 79.62 99 ASN A C 1
ATOM 795 O O . ASN A 1 99 ? -16.641 -2.033 -1.658 1.00 79.62 99 ASN A O 1
ATOM 799 N N . LEU A 1 100 ? -15.168 -0.352 -1.928 1.00 81.19 100 LEU A N 1
ATOM 800 C CA . LEU A 1 100 ? -14.352 -0.681 -0.762 1.00 81.19 100 LEU A CA 1
ATOM 801 C C . LEU A 1 100 ? -15.081 -0.270 0.514 1.00 81.19 100 LEU A C 1
ATOM 803 O O . LEU A 1 100 ? -15.670 0.811 0.589 1.00 81.19 100 LEU A O 1
ATOM 807 N N . GLU A 1 101 ? -14.982 -1.100 1.548 1.00 86.69 101 GLU A N 1
ATOM 808 C CA . GLU A 1 101 ? -15.560 -0.786 2.854 1.00 86.69 101 GLU A CA 1
ATOM 809 C C . GLU A 1 101 ? -14.813 0.362 3.531 1.00 86.69 101 GLU A C 1
ATOM 811 O O . GLU A 1 101 ? -15.402 1.158 4.266 1.00 86.69 101 GLU A O 1
ATOM 816 N N . LYS A 1 102 ? -13.501 0.444 3.284 1.00 86.56 102 LYS A N 1
ATOM 817 C CA . LYS A 1 102 ? -12.626 1.412 3.931 1.00 86.56 102 LYS A CA 1
ATOM 818 C C . LYS A 1 102 ? -11.428 1.785 3.069 1.00 86.56 102 LYS A C 1
ATOM 820 O O . LYS A 1 102 ? -10.807 0.937 2.434 1.00 86.56 102 LYS A O 1
ATOM 825 N N . VAL A 1 103 ? -11.065 3.060 3.122 1.00 82.25 103 VAL A N 1
ATOM 826 C CA . VAL A 1 103 ? -9.819 3.601 2.588 1.00 82.25 103 VAL A CA 1
ATOM 827 C C . VAL A 1 103 ? -9.092 4.330 3.714 1.00 82.25 103 VAL A C 1
ATOM 829 O O . VAL A 1 103 ? -9.638 5.254 4.304 1.00 82.25 103 VAL A O 1
ATOM 832 N N . VAL A 1 104 ? -7.862 3.943 4.033 1.00 81.69 104 VAL A N 1
ATOM 833 C CA . VAL A 1 104 ? -7.046 4.591 5.067 1.00 81.69 104 VAL A CA 1
ATOM 834 C C . VAL A 1 104 ? -5.851 5.260 4.418 1.00 81.69 104 VAL A C 1
ATOM 836 O O . VAL A 1 104 ? -5.050 4.595 3.774 1.00 81.69 104 VAL A O 1
ATOM 839 N N . VAL A 1 105 ? -5.692 6.564 4.608 1.00 76.56 105 VAL A N 1
ATOM 840 C CA . VAL A 1 105 ? -4.516 7.305 4.144 1.00 76.56 105 VAL A CA 1
ATOM 841 C C . VAL A 1 105 ? -3.590 7.557 5.327 1.00 76.56 105 VAL A C 1
ATOM 843 O O . VAL A 1 105 ? -4.008 8.109 6.346 1.00 76.56 105 VAL A O 1
ATOM 846 N N . ILE A 1 106 ? -2.332 7.140 5.195 1.00 74.62 106 ILE A N 1
ATOM 847 C CA . ILE A 1 106 ? -1.342 7.126 6.272 1.00 74.62 106 ILE A CA 1
ATOM 848 C C . ILE A 1 106 ? -0.187 8.059 5.912 1.00 74.62 106 ILE A C 1
ATOM 850 O O . ILE A 1 106 ? 0.479 7.861 4.893 1.00 74.62 106 ILE A O 1
ATOM 854 N N . ALA A 1 107 ? 0.076 9.042 6.775 1.0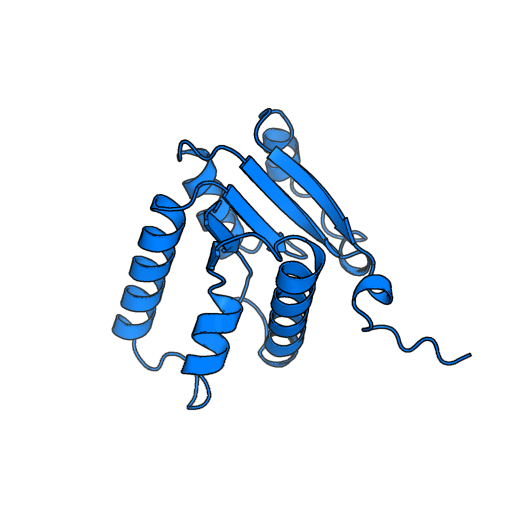0 67.56 107 ALA A N 1
ATOM 855 C CA . ALA A 1 107 ? 1.193 9.978 6.643 1.00 67.56 107 ALA A CA 1
ATOM 856 C C . ALA A 1 107 ? 2.233 9.793 7.765 1.00 67.56 107 ALA A C 1
ATOM 858 O O . ALA A 1 107 ? 1.867 9.637 8.930 1.00 67.56 107 ALA A O 1
ATOM 859 N N . PHE A 1 108 ? 3.530 9.883 7.440 1.00 65.38 108 PHE A N 1
ATOM 860 C CA . PHE A 1 108 ? 4.614 9.902 8.435 1.00 65.38 108 PHE A CA 1
ATOM 861 C C . PHE A 1 108 ? 5.132 11.330 8.693 1.00 65.38 108 PHE A C 1
ATOM 863 O O . PHE A 1 108 ? 5.375 12.098 7.760 1.00 65.38 108 PHE A O 1
ATOM 870 N N . ALA A 1 109 ? 5.281 11.691 9.972 1.00 50.94 109 ALA A N 1
ATOM 871 C CA . ALA A 1 109 ? 5.372 13.065 10.491 1.00 50.94 109 ALA A CA 1
ATOM 872 C C . ALA A 1 109 ? 6.424 14.005 9.866 1.00 50.94 109 ALA A C 1
ATOM 874 O O . ALA A 1 109 ? 6.179 15.210 9.799 1.00 50.94 109 ALA A O 1
ATOM 875 N N . GLU A 1 110 ? 7.562 13.514 9.371 1.00 48.88 110 GLU A N 1
ATOM 876 C CA . GLU A 1 110 ? 8.569 14.395 8.751 1.00 48.88 110 GLU A CA 1
ATOM 877 C C . GLU A 1 110 ? 8.150 14.937 7.376 1.00 48.88 110 GLU A C 1
ATOM 879 O O . GLU A 1 110 ? 8.605 16.004 6.968 1.00 48.88 110 GLU A O 1
ATOM 884 N N . TRP A 1 111 ? 7.201 14.278 6.709 1.00 48.59 111 TRP A N 1
ATOM 885 C CA . TRP A 1 111 ? 6.694 14.684 5.395 1.00 48.59 111 TRP A CA 1
ATOM 886 C C . TRP A 1 111 ? 5.389 15.489 5.479 1.00 48.59 111 TRP A C 1
ATOM 888 O O . TRP A 1 111 ? 5.012 16.181 4.535 1.00 48.59 111 TRP A O 1
ATOM 898 N N . LEU A 1 112 ? 4.740 15.512 6.650 1.00 42.66 112 LEU A N 1
ATOM 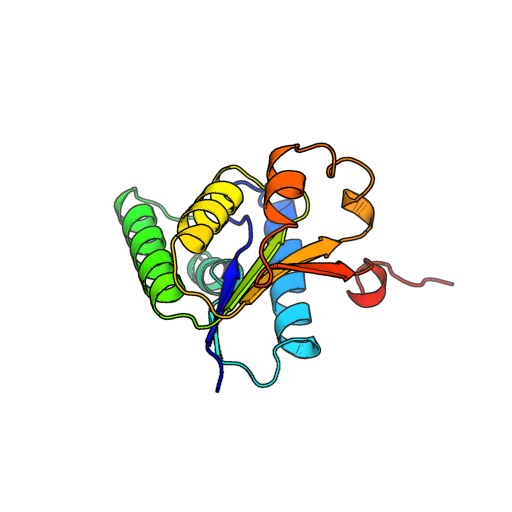899 C CA . LEU A 1 112 ? 3.570 16.356 6.918 1.00 42.66 112 LEU A CA 1
ATOM 900 C C . LEU A 1 112 ? 3.879 17.862 6.822 1.00 42.66 112 LEU A C 1
ATOM 902 O O . LEU A 1 112 ? 2.973 18.652 6.554 1.00 42.66 112 LEU A O 1
ATOM 906 N N . LYS A 1 113 ? 5.146 18.274 6.982 1.00 43.16 113 LYS A N 1
ATOM 907 C CA . LYS A 1 113 ? 5.544 19.693 6.941 1.00 43.16 113 LYS A CA 1
ATOM 908 C C . LYS A 1 113 ? 5.446 20.337 5.547 1.00 43.16 113 LYS A C 1
ATOM 910 O O . LYS A 1 113 ? 5.408 21.562 5.474 1.00 43.16 113 LYS A O 1
ATOM 915 N N . GLY A 1 114 ? 5.373 19.559 4.460 1.00 44.53 114 GLY A N 1
ATOM 916 C CA . GLY A 1 114 ? 5.359 20.093 3.087 1.00 44.53 114 GLY A CA 1
ATOM 917 C C . GLY A 1 114 ? 4.063 19.891 2.294 1.00 44.53 114 GLY A C 1
ATOM 918 O O . GLY A 1 114 ? 3.742 20.704 1.425 1.00 44.53 114 GLY A O 1
ATOM 919 N N . THR A 1 115 ? 3.299 18.836 2.582 1.00 43.97 115 THR A N 1
ATOM 920 C CA . THR A 1 115 ? 2.634 18.112 1.483 1.00 43.97 115 THR A CA 1
ATOM 921 C C . THR A 1 115 ? 1.106 18.051 1.537 1.00 43.97 115 THR A C 1
ATOM 923 O O . THR A 1 115 ? 0.443 17.744 0.546 1.00 43.97 115 THR A O 1
ATOM 926 N N . LEU A 1 116 ? 0.485 18.486 2.636 1.00 45.78 116 LEU A N 1
ATOM 927 C CA . LEU A 1 116 ? -0.978 18.657 2.716 1.00 45.78 116 LEU A CA 1
ATOM 928 C C . LEU A 1 116 ? -1.507 19.881 1.930 1.00 45.78 116 LEU A C 1
ATOM 930 O O . LEU A 1 116 ? -2.610 20.371 2.182 1.00 45.78 116 LEU A O 1
ATOM 934 N N . LYS A 1 117 ? -0.739 20.391 0.957 1.00 42.81 117 LYS A N 1
ATOM 935 C CA . LYS A 1 117 ? -1.161 21.469 0.048 1.00 42.81 117 LYS A CA 1
ATOM 936 C C . LYS A 1 117 ? -1.997 20.980 -1.141 1.00 42.81 117 LYS A C 1
ATOM 938 O O . LYS A 1 117 ? -2.599 21.811 -1.819 1.00 42.81 117 LYS A O 1
ATOM 943 N N . ASN A 1 118 ? -2.091 19.672 -1.395 1.00 49.97 118 ASN A N 1
ATOM 944 C CA . ASN A 1 118 ? -2.834 19.163 -2.549 1.00 49.97 118 ASN A CA 1
ATOM 945 C C . ASN A 1 118 ? -4.360 19.186 -2.328 1.00 49.97 118 ASN A C 1
ATOM 947 O O . ASN A 1 118 ? -4.934 18.388 -1.589 1.00 49.97 118 ASN A O 1
ATOM 951 N N . TYR A 1 119 ? -5.025 20.101 -3.039 1.00 39.97 119 TYR A N 1
ATOM 952 C CA . TYR A 1 119 ? -6.469 20.386 -3.035 1.00 39.97 119 TYR A CA 1
ATOM 953 C C . TYR A 1 119 ? -7.366 19.146 -3.255 1.00 39.97 119 TYR A C 1
ATOM 955 O O . TYR A 1 119 ? -8.501 19.107 -2.788 1.00 39.97 119 TYR A O 1
ATOM 963 N N . ARG A 1 120 ? -6.852 18.103 -3.928 1.00 48.03 120 ARG A N 1
ATOM 964 C CA . ARG A 1 120 ? -7.574 16.843 -4.186 1.00 48.03 120 ARG A CA 1
ATOM 965 C C . ARG A 1 120 ? -7.799 16.009 -2.922 1.00 48.03 120 ARG A C 1
ATOM 967 O O . ARG A 1 120 ? -8.897 15.498 -2.751 1.00 48.03 120 ARG A O 1
ATOM 974 N N . LEU A 1 121 ? -6.828 15.945 -2.005 1.00 50.50 121 LEU A N 1
ATOM 975 C CA . LEU A 1 121 ? -6.970 15.252 -0.714 1.00 50.50 121 LEU A CA 1
ATOM 976 C C . LEU A 1 121 ? -8.092 15.863 0.138 1.00 50.50 121 LEU A C 1
ATOM 978 O O . LEU A 1 121 ? -8.878 15.133 0.733 1.00 50.50 121 LEU A O 1
ATOM 982 N N . ARG A 1 122 ? -8.228 17.198 0.113 1.00 50.91 122 ARG A N 1
ATOM 983 C CA . ARG A 1 122 ? -9.314 17.916 0.804 1.00 50.91 122 ARG A CA 1
ATOM 984 C C . ARG A 1 122 ? -10.704 17.556 0.277 1.00 50.91 122 ARG A C 1
ATOM 986 O O . ARG A 1 122 ? -11.633 17.467 1.065 1.00 50.91 122 ARG A O 1
ATOM 993 N N . LEU A 1 123 ? -10.851 17.309 -1.026 1.00 45.34 123 LEU A N 1
ATOM 994 C CA . LEU A 1 123 ? -12.134 16.908 -1.623 1.00 45.34 123 LEU A CA 1
ATOM 995 C C . LEU A 1 123 ? -12.538 15.468 -1.253 1.00 45.34 123 LEU A C 1
ATOM 997 O O . LEU A 1 123 ? -13.718 15.132 -1.276 1.00 45.34 123 LEU A O 1
ATOM 1001 N N . LEU A 1 124 ? -11.569 14.628 -0.883 1.00 53.34 124 LEU A N 1
ATOM 1002 C CA . LEU A 1 124 ? -11.762 13.211 -0.555 1.00 53.34 124 LEU A CA 1
ATOM 1003 C C . LEU A 1 124 ? -12.040 12.964 0.934 1.00 53.34 124 LEU A C 1
ATOM 1005 O O . LEU A 1 124 ? -12.604 11.931 1.282 1.00 53.34 124 LEU A O 1
ATOM 1009 N N . MET A 1 125 ? -11.740 13.945 1.792 1.00 53.12 125 MET A N 1
ATOM 1010 C CA . MET A 1 125 ? -12.076 13.955 3.225 1.00 53.12 125 MET A CA 1
ATOM 1011 C C . MET A 1 125 ? -13.589 13.936 3.521 1.00 53.12 125 MET A C 1
ATOM 1013 O O . MET A 1 125 ? -13.979 13.859 4.682 1.00 53.12 125 MET A O 1
ATOM 1017 N N . HIS A 1 126 ? -14.446 14.024 2.500 1.00 53.47 126 HIS A N 1
ATOM 1018 C CA . HIS A 1 126 ? -15.903 14.060 2.655 1.00 53.47 126 HIS A CA 1
ATOM 1019 C C . HIS A 1 126 ? -16.606 12.719 2.380 1.00 53.47 126 HIS A C 1
ATOM 1021 O O . HIS A 1 126 ? -17.824 12.642 2.543 1.00 53.47 126 HIS A O 1
ATOM 1027 N N . LYS A 1 127 ? -15.886 11.653 1.991 1.00 64.81 127 LYS A N 1
ATOM 1028 C CA . LYS A 1 127 ? -16.466 10.298 1.938 1.00 64.81 127 LYS A CA 1
ATOM 1029 C C . LYS A 1 127 ? -16.323 9.613 3.298 1.00 64.81 127 LYS A C 1
ATOM 1031 O O . LYS A 1 127 ? -15.228 9.560 3.846 1.00 64.81 127 LYS A O 1
ATOM 1036 N N . SER A 1 128 ? -17.409 9.025 3.801 1.00 67.19 128 SER A N 1
ATOM 1037 C CA . SER A 1 128 ? -17.435 8.315 5.092 1.00 67.19 128 SER A CA 1
ATOM 1038 C C . SER A 1 128 ? -16.507 7.099 5.157 1.00 67.19 128 SER A C 1
ATOM 1040 O O . SER A 1 128 ? -16.136 6.676 6.247 1.00 67.19 128 SER A O 1
ATOM 1042 N N . THR A 1 129 ? -16.125 6.541 4.008 1.00 74.75 129 THR A N 1
ATOM 1043 C CA . THR A 1 129 ? -15.226 5.386 3.914 1.00 74.75 129 THR A CA 1
ATOM 1044 C C . THR A 1 129 ? -13.747 5.756 4.031 1.00 74.75 129 THR A C 1
ATOM 1046 O O . THR A 1 129 ? -12.923 4.852 4.135 1.00 74.75 129 THR A O 1
ATOM 1049 N N . VAL A 1 130 ? -13.385 7.047 4.025 1.00 72.12 130 VAL A N 1
ATOM 1050 C CA . VAL A 1 130 ? -11.986 7.504 4.060 1.00 72.12 130 VAL A CA 1
ATOM 1051 C C . VAL A 1 130 ? -11.577 7.916 5.479 1.00 72.12 130 VAL A C 1
ATOM 1053 O O . VAL A 1 130 ? -12.168 8.820 6.064 1.00 72.12 130 VAL A O 1
ATOM 1056 N N . GLU A 1 131 ? -10.523 7.302 6.017 1.00 76.88 131 GLU A N 1
ATOM 1057 C CA . GLU A 1 131 ? -9.905 7.643 7.305 1.00 76.88 131 GLU A CA 1
ATOM 1058 C C . GLU A 1 131 ? -8.472 8.158 7.106 1.00 76.88 131 GLU A C 1
ATOM 1060 O O . GLU A 1 131 ? -7.712 7.625 6.297 1.00 76.88 131 GLU A O 1
ATOM 1065 N N . PHE A 1 132 ? -8.075 9.164 7.887 1.00 72.38 132 PHE A N 1
ATOM 1066 C CA . PHE A 1 132 ? -6.706 9.677 7.912 1.00 72.38 132 PHE A CA 1
ATOM 1067 C C . PHE A 1 132 ? -5.995 9.278 9.198 1.00 72.38 132 PHE A C 1
ATOM 1069 O O . PHE A 1 132 ? -6.491 9.538 10.293 1.00 72.38 132 PHE A O 1
ATOM 1076 N N . LYS A 1 133 ? -4.802 8.697 9.057 1.00 73.56 133 LYS A N 1
ATOM 1077 C CA . LYS A 1 133 ? -3.912 8.366 10.172 1.00 73.56 133 LYS A CA 1
ATOM 1078 C C . LYS A 1 133 ? -2.547 9.011 9.980 1.00 73.56 133 LYS A C 1
ATOM 1080 O O . LYS A 1 133 ? -2.045 9.127 8.863 1.00 73.56 133 LYS A O 1
ATOM 1085 N N . SER A 1 134 ? -1.928 9.401 11.086 1.00 69.12 134 SER A N 1
ATOM 1086 C CA . SER A 1 134 ? -0.556 9.899 11.106 1.00 69.12 134 SER A CA 1
ATOM 1087 C C . SER A 1 134 ? 0.273 9.134 12.122 1.00 69.12 134 SER A C 1
ATOM 1089 O O . SER A 1 134 ? -0.200 8.914 13.235 1.00 69.12 134 SER A O 1
ATOM 1091 N N . HIS A 1 135 ? 1.507 8.804 11.757 1.00 70.69 135 HIS A N 1
ATOM 1092 C CA . HIS A 1 135 ? 2.479 8.157 12.634 1.00 70.69 135 HIS A CA 1
ATOM 1093 C C . HIS A 1 135 ? 3.796 8.945 12.652 1.00 70.69 135 HIS A C 1
ATOM 1095 O O . HIS A 1 135 ? 4.189 9.591 11.676 1.00 70.69 135 HIS A O 1
ATOM 1101 N N . SER A 1 136 ? 4.491 8.918 13.778 1.00 65.75 136 SER A N 1
ATOM 1102 C CA . SER A 1 136 ? 5.819 9.498 13.960 1.00 65.75 136 SER A CA 1
ATOM 1103 C C . SER A 1 136 ? 6.920 8.536 13.495 1.00 65.75 136 SER A C 1
ATOM 1105 O O . SER A 1 136 ? 6.736 7.321 13.463 1.00 65.75 136 SER A O 1
ATOM 1107 N N . LEU A 1 137 ? 8.105 9.062 13.164 1.00 63.81 137 LEU A N 1
ATOM 1108 C CA . LEU A 1 137 ? 9.271 8.215 12.866 1.00 63.81 137 LEU A CA 1
ATOM 1109 C C . LEU A 1 137 ? 9.825 7.490 14.104 1.00 63.81 137 LEU A C 1
ATOM 1111 O O . LEU A 1 137 ? 10.513 6.479 13.963 1.00 63.81 137 LEU A O 1
ATOM 1115 N N . ALA A 1 138 ? 9.522 7.992 15.304 1.00 65.31 138 ALA A N 1
ATOM 1116 C CA . ALA A 1 138 ? 9.887 7.346 16.561 1.00 65.31 138 ALA A CA 1
ATOM 1117 C C . ALA A 1 138 ? 9.109 6.036 16.762 1.00 65.31 138 ALA A C 1
ATOM 1119 O O . ALA A 1 138 ? 9.706 5.026 17.119 1.00 65.31 138 ALA A O 1
ATOM 1120 N N . GLU A 1 139 ? 7.810 6.016 16.439 1.00 65.19 139 GLU A N 1
ATOM 1121 C CA . GLU A 1 139 ? 6.990 4.790 16.471 1.00 65.19 139 GLU A CA 1
ATOM 1122 C C . GLU A 1 139 ? 7.524 3.706 15.521 1.00 65.19 139 GLU A C 1
ATOM 1124 O O . GLU A 1 139 ? 7.387 2.518 15.795 1.00 65.19 139 GLU A O 1
ATOM 1129 N N . LEU A 1 140 ? 8.196 4.115 14.442 1.00 59.91 140 LEU A N 1
ATOM 1130 C CA . LEU A 1 140 ? 8.820 3.232 13.456 1.00 59.91 140 LEU A CA 1
ATOM 1131 C C . LEU A 1 140 ? 10.216 2.727 13.854 1.00 59.91 140 LEU A C 1
ATOM 1133 O O . LEU A 1 140 ? 10.828 1.989 13.082 1.00 59.91 140 LEU A O 1
ATOM 1137 N N . GLY A 1 141 ? 10.764 3.163 14.994 1.00 59.31 141 GLY A N 1
ATOM 1138 C CA . GLY A 1 141 ? 12.132 2.830 15.405 1.00 59.31 141 GLY A CA 1
ATOM 1139 C C . GLY A 1 141 ? 13.219 3.367 14.461 1.00 59.31 141 GLY A C 1
ATOM 1140 O O . GLY A 1 141 ? 14.326 2.836 14.438 1.00 59.31 141 GLY A O 1
ATOM 1141 N N . LEU A 1 142 ? 12.910 4.391 13.653 1.00 57.69 142 LEU A N 1
ATOM 1142 C CA . LEU A 1 142 ? 13.846 4.975 12.681 1.00 57.69 142 LEU A CA 1
ATOM 1143 C C . LEU A 1 142 ? 14.641 6.166 13.211 1.00 57.69 142 LEU A C 1
ATOM 1145 O O . LEU A 1 142 ? 15.637 6.557 12.605 1.00 57.69 142 LEU A O 1
ATOM 1149 N N . VAL A 1 143 ? 14.216 6.736 14.333 1.00 52.62 143 VAL A N 1
ATOM 1150 C CA . VAL A 1 143 ? 15.025 7.693 15.080 1.00 52.62 143 VAL A CA 1
ATOM 1151 C C . VAL A 1 143 ? 15.665 6.911 16.213 1.00 52.62 143 VAL A C 1
ATOM 1153 O O . VAL A 1 143 ? 14.962 6.434 17.102 1.00 52.62 143 VAL A O 1
ATOM 1156 N N . SER A 1 144 ? 16.990 6.753 16.170 1.00 42.34 144 SER A N 1
ATOM 1157 C CA . SER A 1 144 ? 17.720 6.272 17.339 1.00 42.34 144 SER A CA 1
ATOM 1158 C C . SER A 1 144 ? 17.480 7.267 18.468 1.00 42.34 144 SER A C 1
ATOM 1160 O O . SER A 1 144 ? 17.910 8.419 18.381 1.00 42.34 144 SER A O 1
ATOM 1162 N N . THR A 1 145 ? 16.791 6.846 19.525 1.00 40.44 145 THR A N 1
ATOM 1163 C CA . THR A 1 145 ? 16.793 7.562 20.800 1.00 40.44 145 THR A CA 1
ATOM 1164 C C . THR A 1 145 ? 18.154 7.344 21.459 1.00 40.44 145 THR A C 1
ATOM 1166 O O . THR A 1 145 ? 18.259 6.652 22.467 1.00 40.44 145 THR A O 1
ATOM 1169 N N . ASN A 1 146 ? 19.215 7.884 20.860 1.00 35.78 146 ASN A N 1
ATOM 1170 C CA . ASN A 1 146 ? 20.481 8.046 21.558 1.00 35.78 146 ASN A CA 1
ATOM 1171 C C . ASN A 1 146 ? 20.317 9.256 22.482 1.00 35.78 146 ASN A C 1
ATOM 1173 O O . ASN A 1 146 ? 20.491 10.400 22.058 1.00 35.78 146 ASN A O 1
ATOM 1177 N N . HIS A 1 147 ? 19.912 8.968 23.717 1.00 35.34 147 HIS A N 1
ATOM 1178 C CA . HIS A 1 147 ? 20.226 9.789 24.880 1.00 35.34 147 HIS A CA 1
ATOM 1179 C C . HIS A 1 147 ? 21.540 9.310 25.490 1.00 35.34 147 HIS A C 1
ATOM 1181 O O . HIS A 1 147 ? 21.755 8.076 25.508 1.00 35.34 147 HIS A O 1
#

pLDDT: mean 70.45, std 15.77, range [35.34, 96.12]

Sequence (147 aa):
MKRVYLATPITSVPETQRQTIVRWCHWYIQNALADKDVFCPAIEYDTRWANGPAQTEDDLIAIRDRSWAKLDSSDELHVLHPDLSTNAAIEFGYAMGLNLEKVVVIAFAEWLKGTLKNYRLRLLMHKSTVEFKSHSLAELGLVSTNH

Radius of gyration: 15.27 Å; chains: 1; bounding box: 38×34×45 Å

Secondary structure (DSSP, 8-state):
--EEEEE--SSSS-HHHHHHHHHHHHHHHHHHSTTSEEE-HHHHHHHHGGG-S--SHHHHHHHHHHHHHHHHT-SEEEEE-SS--HHHHHHHHHHTTS--SEEEEEEETTTHHHHTT-HHHHHHTTSTTEEEEEE-TTTTT-S----